Protein AF-A0A2X3BZL7-F1 (afdb_monomer_lite)

Structure (mmCIF, N/CA/C/O backbone):
data_AF-A0A2X3BZL7-F1
#
_entry.id   AF-A0A2X3BZL7-F1
#
loop_
_atom_site.group_PDB
_atom_site.id
_atom_site.type_symbol
_atom_site.label_atom_id
_atom_site.label_alt_id
_atom_site.label_comp_id
_atom_site.label_asym_id
_atom_site.label_entity_id
_atom_site.label_seq_id
_atom_site.pdbx_PDB_ins_code
_atom_site.Cartn_x
_atom_site.Cartn_y
_atom_site.Cartn_z
_atom_site.occupancy
_atom_site.B_iso_or_equiv
_atom_site.auth_seq_id
_atom_site.auth_comp_id
_atom_site.auth_asym_id
_atom_site.auth_atom_id
_atom_site.pdbx_PDB_model_num
ATOM 1 N N . MET A 1 1 ? 0.215 -8.578 7.805 1.00 71.00 1 MET A N 1
ATOM 2 C CA . MET A 1 1 ? -1.079 -8.517 8.518 1.00 71.00 1 MET A CA 1
ATOM 3 C C . MET A 1 1 ? -2.159 -8.133 7.505 1.00 71.00 1 MET A C 1
ATOM 5 O O . MET A 1 1 ? -2.150 -6.994 7.059 1.00 71.00 1 MET A O 1
ATOM 9 N N . MET A 1 2 ? -2.987 -9.073 7.030 1.00 84.38 2 MET A N 1
ATOM 10 C CA . MET A 1 2 ? -3.997 -8.785 5.989 1.00 84.38 2 MET A CA 1
ATOM 11 C C . MET A 1 2 ? -5.122 -7.908 6.551 1.00 84.38 2 MET A C 1
ATOM 13 O O . MET A 1 2 ? -5.617 -8.201 7.636 1.00 84.38 2 MET A O 1
ATOM 17 N N . ILE A 1 3 ? -5.507 -6.866 5.809 1.00 90.62 3 ILE A N 1
ATOM 18 C CA . ILE A 1 3 ? -6.561 -5.911 6.185 1.00 90.62 3 ILE A CA 1
ATOM 19 C C . ILE A 1 3 ? -7.862 -6.274 5.462 1.00 90.62 3 ILE A C 1
ATOM 21 O O . ILE A 1 3 ? -8.865 -6.545 6.107 1.00 90.62 3 ILE A O 1
ATOM 25 N N . LEU A 1 4 ? -7.823 -6.331 4.127 1.00 89.31 4 LEU A N 1
ATOM 26 C CA . LEU A 1 4 ? -8.964 -6.653 3.267 1.00 89.31 4 LEU A CA 1
ATOM 27 C C . LEU A 1 4 ? -8.497 -7.311 1.963 1.00 89.31 4 LEU A C 1
ATOM 29 O O . LEU A 1 4 ? -7.314 -7.265 1.621 1.00 89.31 4 LEU A O 1
ATOM 33 N N . GLY A 1 5 ? -9.428 -7.862 1.192 1.00 89.69 5 GLY A N 1
ATOM 34 C CA . GLY A 1 5 ? -9.158 -8.307 -0.170 1.00 89.69 5 GLY A CA 1
ATOM 35 C C . GLY A 1 5 ? -10.424 -8.696 -0.917 1.00 89.69 5 GLY A C 1
ATOM 36 O O . GLY A 1 5 ? -11.485 -8.864 -0.321 1.00 89.69 5 GLY A O 1
ATOM 37 N N . ASN A 1 6 ? -10.294 -8.848 -2.227 1.00 88.88 6 ASN A N 1
ATOM 38 C CA . ASN A 1 6 ? -11.315 -9.401 -3.109 1.00 88.88 6 ASN A CA 1
ATOM 39 C C . ASN A 1 6 ? -10.665 -10.392 -4.092 1.00 88.88 6 ASN A C 1
ATOM 41 O O . ASN A 1 6 ? -9.539 -10.849 -3.881 1.00 88.88 6 ASN A O 1
ATOM 45 N N . ASP A 1 7 ? -11.368 -10.749 -5.165 1.00 89.19 7 ASP A N 1
ATOM 46 C CA . ASP A 1 7 ? -10.845 -11.666 -6.184 1.00 89.19 7 ASP A CA 1
ATOM 47 C C . ASP A 1 7 ? -9.652 -11.104 -6.980 1.00 89.19 7 ASP A C 1
ATOM 49 O O . ASP A 1 7 ? -8.901 -11.873 -7.587 1.00 89.19 7 ASP A O 1
ATOM 53 N N . TYR A 1 8 ? -9.446 -9.784 -6.950 1.00 92.06 8 TYR A N 1
ATOM 54 C CA . TYR A 1 8 ? -8.509 -9.060 -7.807 1.00 92.06 8 TYR A CA 1
ATOM 55 C C . TYR A 1 8 ? -7.318 -8.452 -7.066 1.00 92.06 8 TYR A C 1
ATOM 57 O O . TYR A 1 8 ? -6.267 -8.273 -7.679 1.00 92.06 8 TYR A O 1
ATOM 65 N N . ALA A 1 9 ? -7.432 -8.157 -5.772 1.00 93.81 9 ALA A N 1
ATOM 66 C CA . ALA A 1 9 ? -6.351 -7.582 -4.978 1.00 93.81 9 ALA A CA 1
ATOM 67 C C . ALA A 1 9 ? -6.470 -7.914 -3.486 1.00 93.81 9 ALA A C 1
ATOM 69 O O . ALA A 1 9 ? -7.554 -8.169 -2.961 1.00 93.81 9 ALA A O 1
ATOM 70 N N . VAL A 1 10 ? -5.336 -7.848 -2.788 1.00 94.25 10 VAL A N 1
ATOM 71 C CA . VAL A 1 10 ? -5.263 -7.921 -1.323 1.00 94.25 10 VAL A CA 1
ATOM 72 C C . VAL A 1 10 ? -4.549 -6.699 -0.758 1.00 94.25 10 VAL A C 1
ATOM 74 O O . VAL A 1 10 ? -3.543 -6.257 -1.308 1.00 94.25 10 VAL A O 1
ATOM 77 N N . GLY A 1 11 ? -5.062 -6.163 0.347 1.00 94.62 11 GLY A N 1
ATOM 78 C CA . GLY A 1 11 ? -4.467 -5.070 1.108 1.00 94.62 11 GLY A CA 1
ATOM 79 C C . GLY A 1 11 ? -3.900 -5.566 2.437 1.00 94.62 11 GLY A C 1
ATOM 80 O O . GLY A 1 11 ? -4.570 -6.300 3.169 1.00 94.62 11 GLY A O 1
ATOM 81 N N . PHE A 1 12 ? -2.681 -5.164 2.787 1.00 94.31 12 PHE A N 1
ATOM 82 C CA . PHE A 1 12 ? -2.079 -5.485 4.081 1.00 94.31 12 PHE A CA 1
ATOM 83 C C . PHE A 1 12 ? -1.206 -4.356 4.618 1.00 94.31 12 PHE A C 1
ATOM 85 O O . PHE A 1 12 ? -0.630 -3.583 3.857 1.00 94.31 12 PHE A O 1
ATOM 92 N N . ALA A 1 13 ? -1.080 -4.289 5.943 1.00 94.81 13 ALA A N 1
ATOM 93 C CA . ALA A 1 13 ? -0.106 -3.417 6.583 1.00 94.81 13 ALA A CA 1
ATOM 94 C C . ALA A 1 13 ? 1.300 -3.980 6.340 1.00 94.81 13 ALA A C 1
ATOM 96 O O . ALA A 1 13 ? 1.592 -5.128 6.709 1.00 94.81 13 ALA A O 1
ATOM 97 N N . ASP A 1 14 ? 2.121 -3.192 5.652 1.00 93.31 14 ASP A N 1
ATOM 98 C CA . ASP A 1 14 ? 3.439 -3.588 5.166 1.00 93.31 14 ASP A CA 1
ATOM 99 C C . ASP A 1 14 ? 4.550 -3.026 6.064 1.00 93.31 14 ASP A C 1
ATOM 101 O O . ASP A 1 14 ? 4.341 -2.097 6.847 1.00 93.31 14 ASP A O 1
ATOM 105 N N . PHE A 1 15 ? 5.746 -3.600 5.975 1.00 89.81 15 PHE A N 1
ATOM 106 C CA . PHE A 1 15 ? 6.872 -3.303 6.862 1.00 89.81 15 PHE A CA 1
ATOM 107 C C . PHE A 1 15 ? 8.118 -2.860 6.090 1.00 89.81 15 PHE A C 1
ATOM 109 O O . PHE A 1 15 ? 8.206 -2.996 4.875 1.00 89.81 15 PHE A O 1
ATOM 116 N N . GLY A 1 16 ? 9.105 -2.306 6.802 1.00 89.25 16 GLY A N 1
ATOM 117 C CA . GLY A 1 16 ? 10.373 -1.869 6.196 1.00 89.25 16 GLY A CA 1
ATOM 118 C C . GLY A 1 16 ? 10.272 -0.581 5.371 1.00 89.25 16 GLY A C 1
ATOM 119 O O . GLY A 1 16 ? 11.217 -0.211 4.677 1.00 89.25 16 GLY A O 1
ATOM 120 N N . HIS A 1 17 ? 9.141 0.119 5.456 1.00 90.75 17 HIS A N 1
ATOM 121 C CA . HIS A 1 17 ? 8.923 1.384 4.768 1.00 90.75 17 HIS A CA 1
ATOM 122 C C . HIS A 1 17 ? 9.314 2.573 5.633 1.00 90.75 17 HIS A C 1
ATOM 124 O O . HIS A 1 17 ? 9.176 2.563 6.853 1.00 90.75 17 HIS A O 1
ATOM 130 N N . ARG A 1 18 ? 9.726 3.650 4.965 1.00 89.19 18 ARG A N 1
ATOM 131 C CA . ARG A 1 18 ? 10.030 4.946 5.587 1.00 89.19 18 ARG A CA 1
ATOM 132 C C . ARG A 1 18 ? 8.863 5.554 6.371 1.00 89.19 18 ARG A C 1
ATOM 134 O O . ARG A 1 18 ? 9.094 6.344 7.275 1.00 89.19 18 ARG A O 1
ATOM 141 N N . TYR A 1 19 ? 7.647 5.242 5.951 1.00 92.00 19 TYR A N 1
ATOM 142 C CA . TYR A 1 19 ? 6.403 5.722 6.530 1.00 92.00 19 TYR A CA 1
ATOM 143 C C . TYR A 1 19 ? 5.515 4.524 6.836 1.00 92.00 19 TYR A C 1
ATOM 145 O O . TYR A 1 19 ? 5.679 3.465 6.220 1.00 92.00 19 TYR A O 1
ATOM 153 N N . GLN A 1 20 ? 4.529 4.709 7.709 1.00 93.44 20 GLN A N 1
ATOM 154 C CA . GLN A 1 20 ? 3.420 3.767 7.852 1.00 93.44 20 GLN A CA 1
ATOM 155 C C . GLN A 1 20 ? 2.808 3.509 6.472 1.00 93.44 20 GLN A C 1
ATOM 157 O O . GLN A 1 20 ? 2.437 4.447 5.763 1.00 93.44 20 GLN A O 1
ATOM 162 N N . THR A 1 21 ? 2.789 2.245 6.056 1.00 95.12 21 THR A N 1
ATOM 163 C CA . THR A 1 21 ? 2.471 1.881 4.675 1.00 95.12 21 THR A CA 1
ATOM 164 C C . THR A 1 21 ? 1.490 0.729 4.640 1.00 95.12 21 THR A C 1
ATOM 166 O O . THR A 1 21 ? 1.678 -0.295 5.296 1.00 95.12 21 THR A O 1
ATOM 169 N N . ILE A 1 22 ? 0.463 0.894 3.817 1.00 96.31 22 ILE A N 1
ATOM 170 C CA . ILE A 1 22 ? -0.448 -0.175 3.435 1.00 96.31 22 ILE A CA 1
ATOM 171 C C . ILE A 1 22 ? -0.103 -0.563 2.002 1.00 96.31 22 ILE A C 1
ATOM 173 O O . ILE A 1 22 ? -0.071 0.289 1.116 1.00 96.31 22 ILE A O 1
ATOM 177 N N . ALA A 1 23 ? 0.176 -1.839 1.769 1.00 96.50 23 ALA A N 1
ATOM 178 C CA . ALA A 1 23 ? 0.449 -2.352 0.438 1.00 96.50 23 ALA A CA 1
ATOM 179 C C . ALA A 1 23 ? -0.800 -3.013 -0.145 1.00 96.50 23 ALA A C 1
ATOM 181 O O . ALA A 1 23 ? -1.418 -3.865 0.495 1.00 96.50 23 ALA A O 1
ATOM 182 N N . VAL A 1 24 ? -1.132 -2.649 -1.380 1.00 96.44 24 VAL A N 1
ATOM 183 C CA . VAL A 1 24 ? -2.141 -3.310 -2.205 1.00 96.44 24 VAL A CA 1
ATOM 184 C C . VAL A 1 24 ? -1.427 -4.124 -3.271 1.00 96.44 24 VAL A C 1
ATOM 186 O O . VAL A 1 24 ? -0.639 -3.602 -4.064 1.00 96.44 24 VAL A O 1
ATOM 189 N N . TRP A 1 25 ? -1.716 -5.418 -3.283 1.00 95.00 25 TRP A N 1
ATOM 190 C CA . TRP A 1 25 ? -1.138 -6.380 -4.205 1.00 95.00 25 TRP A CA 1
ATOM 191 C C . TRP A 1 25 ? -2.220 -6.945 -5.112 1.00 95.00 25 TRP A C 1
ATOM 193 O O . TRP A 1 25 ? -3.036 -7.758 -4.667 1.00 95.00 25 TRP A O 1
ATOM 203 N N . PRO A 1 26 ? -2.217 -6.537 -6.387 1.00 94.06 26 PRO A N 1
ATOM 204 C CA . PRO A 1 26 ? -3.000 -7.180 -7.424 1.00 94.06 26 PRO A CA 1
ATOM 205 C C . PRO A 1 26 ? -2.693 -8.674 -7.538 1.00 94.06 26 PRO A C 1
ATOM 207 O O . PRO A 1 26 ? -1.549 -9.130 -7.425 1.00 94.06 26 PRO A O 1
ATOM 210 N N . LEU A 1 27 ? -3.749 -9.444 -7.761 1.00 90.38 27 LEU A N 1
ATOM 211 C CA . LEU A 1 27 ? -3.713 -10.883 -7.940 1.00 90.38 27 LEU A CA 1
ATOM 212 C C . LEU A 1 27 ? -3.693 -11.236 -9.429 1.00 90.38 27 LEU A C 1
ATOM 214 O O . LEU A 1 27 ? -4.163 -10.494 -10.287 1.00 90.38 27 LEU A O 1
ATOM 218 N N . GLY A 1 28 ? -3.177 -12.426 -9.735 1.00 88.31 28 GLY A N 1
ATOM 219 C CA . GLY A 1 28 ? -3.117 -12.944 -11.101 1.00 88.31 28 GLY A CA 1
ATOM 220 C C . GLY A 1 28 ? -1.719 -12.895 -11.730 1.00 88.31 28 GLY A C 1
ATOM 221 O O . GLY A 1 28 ? -0.720 -12.736 -11.013 1.00 88.31 28 GLY A O 1
ATOM 222 N N . PRO A 1 29 ? -1.643 -13.156 -13.052 1.00 86.88 29 PRO A N 1
ATOM 223 C CA . PRO A 1 29 ? -0.382 -13.291 -13.778 1.00 86.88 29 PRO A CA 1
ATOM 224 C C . PRO A 1 29 ? 0.153 -11.979 -14.369 1.00 86.88 29 PRO A C 1
ATOM 226 O O . PRO A 1 29 ? 1.329 -11.937 -14.715 1.00 86.88 29 PRO A O 1
ATOM 229 N N . ALA A 1 30 ? -0.676 -10.937 -14.497 1.00 86.88 30 ALA A N 1
ATOM 230 C CA . ALA A 1 30 ? -0.264 -9.652 -15.058 1.00 86.88 30 ALA A CA 1
ATOM 231 C C . ALA A 1 30 ? 0.813 -8.988 -14.182 1.00 86.88 30 ALA A C 1
ATOM 233 O O . ALA A 1 30 ? 0.700 -8.929 -12.953 1.00 86.88 30 ALA A O 1
ATOM 234 N N . LEU A 1 31 ? 1.873 -8.492 -14.817 1.00 86.06 31 LEU A N 1
ATOM 235 C CA . LEU A 1 31 ? 3.017 -7.867 -14.146 1.00 86.06 31 LEU A CA 1
ATOM 236 C C . LEU A 1 31 ? 3.017 -6.348 -14.309 1.00 86.06 31 LEU A C 1
ATOM 238 O O . LEU A 1 31 ? 3.627 -5.650 -13.497 1.00 86.06 31 LEU A O 1
ATOM 242 N N . LEU A 1 32 ? 2.345 -5.844 -15.343 1.00 90.12 32 LEU A N 1
ATOM 243 C CA . LEU A 1 32 ? 2.264 -4.427 -15.670 1.00 90.12 32 LEU A CA 1
ATOM 244 C C . LEU A 1 32 ? 0.845 -3.887 -15.457 1.00 90.12 32 LEU A C 1
ATOM 246 O O . LEU A 1 32 ? -0.117 -4.590 -15.758 1.00 90.12 32 LEU A O 1
ATOM 250 N N . PRO A 1 33 ? 0.685 -2.627 -15.014 1.00 90.81 33 PRO A N 1
ATOM 251 C CA . PRO A 1 33 ? -0.631 -2.037 -14.761 1.00 90.81 33 PRO A CA 1
ATOM 252 C C . PRO A 1 33 ? -1.566 -2.050 -15.978 1.00 90.81 33 PRO A C 1
ATOM 254 O O . PRO A 1 33 ? -2.769 -2.220 -15.828 1.00 90.81 33 PRO A O 1
ATOM 257 N N . TRP A 1 34 ? -1.023 -1.900 -17.187 1.00 90.62 34 TRP A N 1
ATOM 258 C CA . TRP A 1 34 ? -1.800 -1.868 -18.432 1.00 90.62 34 TRP A CA 1
ATOM 259 C C . TRP A 1 34 ? -2.098 -3.251 -19.027 1.00 90.62 34 TRP A C 1
ATOM 261 O O . TRP A 1 34 ? -2.814 -3.339 -20.018 1.00 90.62 34 TRP A O 1
ATOM 271 N N . GLU A 1 35 ? -1.567 -4.332 -18.450 1.00 92.00 35 GLU A N 1
ATOM 272 C CA . GLU A 1 35 ? -1.936 -5.705 -18.830 1.00 92.00 35 GLU A CA 1
ATOM 273 C C . GLU A 1 35 ? -3.256 -6.146 -18.172 1.00 92.00 35 GLU A C 1
ATOM 275 O O . GLU A 1 35 ? -3.830 -7.165 -18.557 1.00 92.00 35 GLU A O 1
ATOM 280 N N . TYR A 1 36 ? -3.739 -5.401 -17.172 1.00 92.56 36 TYR A N 1
ATOM 281 C CA . TYR A 1 36 ? -4.987 -5.701 -16.480 1.00 92.56 36 TYR A CA 1
ATOM 282 C C . TYR A 1 36 ? -6.199 -5.301 -17.325 1.00 92.56 36 TYR A C 1
ATOM 284 O O . TYR A 1 36 ? -6.257 -4.230 -17.929 1.00 92.56 36 TYR A O 1
ATOM 292 N N . THR A 1 37 ? -7.208 -6.169 -17.327 1.00 94.38 37 THR A N 1
ATOM 293 C CA . THR A 1 37 ? -8.526 -5.865 -17.894 1.00 94.38 37 THR A CA 1
ATOM 294 C C . THR A 1 37 ? -9.247 -4.811 -17.053 1.00 94.38 37 THR A C 1
ATOM 296 O O . THR A 1 37 ? -8.931 -4.622 -15.878 1.00 94.38 37 THR A O 1
ATOM 299 N N . ARG A 1 38 ? -10.263 -4.151 -17.625 1.00 93.25 38 ARG A N 1
ATOM 300 C CA . ARG A 1 38 ? -11.064 -3.155 -16.891 1.00 93.25 38 ARG A CA 1
ATOM 301 C C . ARG A 1 38 ? -11.685 -3.722 -15.614 1.00 93.25 38 ARG A C 1
ATOM 303 O O . ARG A 1 38 ? -11.589 -3.082 -14.582 1.00 93.25 38 ARG A O 1
ATOM 310 N N . GLU A 1 39 ? -12.230 -4.935 -15.667 1.00 91.56 39 GLU A N 1
ATOM 311 C CA . GLU A 1 39 ? -12.820 -5.592 -14.494 1.00 91.56 39 GLU A CA 1
ATOM 312 C C . GLU A 1 39 ? -11.795 -5.790 -13.367 1.00 91.56 39 GLU A C 1
ATOM 314 O O . GLU A 1 39 ? -12.068 -5.506 -12.203 1.00 91.56 39 GLU A O 1
ATOM 319 N N . GLN A 1 40 ? -10.578 -6.218 -13.714 1.00 92.31 40 GLN A N 1
ATOM 320 C CA . GLN A 1 40 ? -9.513 -6.369 -12.725 1.00 92.31 40 GLN A CA 1
ATOM 321 C C . GLN A 1 40 ? -9.067 -5.016 -12.168 1.00 92.31 40 GLN A C 1
ATOM 323 O O . GLN A 1 40 ? -8.808 -4.905 -10.973 1.00 92.31 40 GLN A O 1
ATOM 328 N N . VAL A 1 41 ? -8.978 -3.991 -13.020 1.00 94.06 41 VAL A N 1
ATOM 329 C CA . VAL A 1 41 ? -8.660 -2.621 -12.605 1.00 94.06 41 VAL A CA 1
ATOM 330 C C . VAL A 1 41 ? -9.710 -2.088 -11.633 1.00 94.06 41 VAL A C 1
ATOM 332 O O . VAL A 1 41 ? -9.336 -1.531 -10.602 1.00 94.06 41 VAL A O 1
ATOM 335 N N . ASP A 1 42 ? -10.995 -2.296 -11.911 1.00 90.31 42 ASP A N 1
ATOM 336 C CA . ASP A 1 42 ? -12.091 -1.892 -11.028 1.00 90.31 42 ASP A CA 1
ATOM 337 C C . ASP A 1 42 ? -11.984 -2.612 -9.675 1.00 90.31 42 ASP A C 1
ATOM 339 O O . ASP A 1 42 ? -11.987 -1.968 -8.629 1.00 90.31 42 ASP A O 1
ATOM 343 N N . GLY A 1 43 ? -11.737 -3.925 -9.679 1.00 87.81 43 GLY A N 1
ATOM 344 C CA . GLY A 1 43 ? -11.535 -4.692 -8.450 1.00 87.81 43 GLY A CA 1
ATOM 345 C C . GLY A 1 43 ? -10.310 -4.267 -7.630 1.00 87.81 43 GLY A C 1
ATOM 346 O O . GLY A 1 43 ? -10.375 -4.207 -6.401 1.00 87.81 43 GLY A O 1
ATOM 347 N N . ILE A 1 44 ? -9.187 -3.945 -8.279 1.00 93.75 44 ILE A N 1
ATOM 348 C CA . ILE A 1 44 ? -8.006 -3.378 -7.602 1.00 93.75 44 ILE A CA 1
ATOM 349 C C . ILE A 1 44 ? -8.354 -2.006 -7.005 1.00 93.75 44 ILE A C 1
ATOM 351 O O . ILE A 1 44 ? -7.981 -1.708 -5.867 1.00 93.75 44 ILE A O 1
ATOM 355 N N . SER A 1 45 ? -9.090 -1.192 -7.762 1.00 93.12 45 SER A N 1
ATOM 356 C CA . SER A 1 45 ? -9.506 0.152 -7.360 1.00 93.12 45 SER A CA 1
ATOM 357 C C . SER A 1 45 ? -10.453 0.125 -6.168 1.00 93.12 45 SER A C 1
ATOM 359 O O . SER A 1 45 ? -10.313 0.963 -5.285 1.00 93.12 45 SER A O 1
ATOM 361 N N . ASP A 1 46 ? -11.357 -0.852 -6.080 1.00 89.25 46 ASP A N 1
ATOM 362 C CA . ASP A 1 46 ? -12.258 -1.016 -4.936 1.00 89.25 46 ASP A CA 1
ATOM 363 C C . ASP A 1 46 ? -11.487 -1.237 -3.629 1.00 89.25 46 ASP A C 1
ATOM 365 O O . ASP A 1 46 ? -11.788 -0.613 -2.609 1.00 89.25 46 ASP A O 1
ATOM 369 N N . VAL A 1 47 ? -10.443 -2.076 -3.660 1.00 91.25 47 VAL A N 1
ATOM 370 C CA . VAL A 1 47 ? -9.579 -2.314 -2.492 1.00 91.25 47 VAL A CA 1
ATOM 371 C C . VAL A 1 47 ? -8.825 -1.044 -2.106 1.00 91.25 47 VAL A C 1
ATOM 373 O O . VAL A 1 47 ? -8.810 -0.668 -0.933 1.00 91.25 47 VAL A O 1
ATOM 376 N N . LEU A 1 48 ? -8.213 -0.367 -3.081 1.00 95.25 48 LEU A N 1
ATOM 377 C CA . LEU A 1 48 ? -7.472 0.870 -2.837 1.00 95.25 48 LEU A CA 1
ATOM 378 C C . LEU A 1 48 ? -8.391 1.976 -2.292 1.00 95.25 48 LEU A C 1
ATOM 380 O O . LEU A 1 48 ? -8.071 2.622 -1.296 1.00 95.25 48 LEU A O 1
ATOM 384 N N . HIS A 1 49 ? -9.569 2.149 -2.884 1.00 92.50 49 HIS A N 1
ATOM 385 C CA . HIS A 1 49 ? -10.549 3.147 -2.474 1.00 92.50 49 HIS A CA 1
ATOM 386 C C . HIS A 1 49 ? -11.095 2.880 -1.066 1.00 92.50 49 HIS A C 1
ATOM 388 O O . HIS A 1 49 ? -11.224 3.818 -0.278 1.00 92.50 49 HIS A O 1
ATOM 394 N N . ALA A 1 50 ? -11.362 1.620 -0.710 1.00 89.88 50 ALA A N 1
ATOM 395 C CA . ALA A 1 50 ? -11.761 1.257 0.648 1.00 89.88 50 ALA A CA 1
ATOM 396 C C . ALA A 1 50 ? -10.689 1.657 1.676 1.00 89.88 50 ALA A C 1
ATOM 398 O O . ALA A 1 50 ? -11.015 2.226 2.720 1.00 89.88 50 ALA A O 1
ATOM 399 N N . LEU A 1 51 ? -9.409 1.436 1.357 1.00 94.00 51 LEU A N 1
ATOM 400 C CA . LEU A 1 51 ? -8.291 1.853 2.206 1.00 94.00 51 LEU A CA 1
ATOM 401 C C . LEU A 1 51 ? -8.207 3.374 2.345 1.00 94.00 51 LEU A C 1
ATOM 403 O O . LEU A 1 51 ? -8.095 3.861 3.467 1.00 94.00 51 LEU A O 1
ATOM 407 N N . HIS A 1 52 ? -8.336 4.130 1.252 1.00 94.38 52 HIS A N 1
ATOM 408 C CA . HIS A 1 52 ? -8.402 5.595 1.319 1.00 94.38 52 HIS A CA 1
ATOM 409 C C . HIS A 1 52 ? -9.589 6.088 2.150 1.00 94.38 52 HIS A C 1
ATOM 411 O O . HIS A 1 52 ? -9.437 6.996 2.964 1.00 94.38 52 HIS A O 1
ATOM 417 N N . CYS A 1 53 ? -10.764 5.470 2.001 1.00 92.25 53 CYS A N 1
ATOM 418 C CA . CYS A 1 53 ? -11.939 5.799 2.806 1.00 92.25 53 CYS A CA 1
ATOM 419 C C . CYS A 1 53 ? -11.712 5.553 4.301 1.00 92.25 53 CYS A C 1
ATOM 421 O O . CYS A 1 53 ? -12.207 6.325 5.126 1.00 92.25 53 CYS A O 1
ATOM 423 N N . ALA A 1 54 ? -11.004 4.478 4.649 1.00 91.81 54 ALA A N 1
ATOM 424 C CA . ALA A 1 54 ? -10.681 4.147 6.030 1.00 91.81 54 ALA A CA 1
ATOM 425 C C . ALA A 1 54 ? -9.637 5.101 6.622 1.00 91.81 54 ALA A C 1
ATOM 427 O O . ALA A 1 54 ? -9.868 5.619 7.710 1.00 91.81 54 ALA A O 1
ATOM 428 N N . VAL A 1 55 ? -8.555 5.396 5.889 1.00 92.75 55 VAL A N 1
ATOM 429 C CA . VAL A 1 55 ? -7.542 6.392 6.287 1.00 92.75 55 VAL A CA 1
ATOM 430 C C . VAL A 1 55 ? -8.176 7.779 6.465 1.00 92.75 55 VAL A C 1
ATOM 432 O O . VAL A 1 55 ? -7.911 8.477 7.443 1.00 92.75 55 VAL A O 1
ATOM 435 N N . GLY A 1 56 ? -9.066 8.155 5.548 1.00 91.44 56 GLY A N 1
ATOM 436 C CA . GLY A 1 56 ? -9.782 9.422 5.573 1.00 91.44 56 GLY A CA 1
ATOM 437 C C . GLY A 1 56 ? -8.929 10.630 5.156 1.00 91.44 56 GLY A C 1
ATOM 438 O O . GLY A 1 56 ? -7.714 10.535 5.001 1.00 91.44 56 GLY A O 1
ATOM 439 N N . PRO A 1 57 ? -9.564 11.802 4.980 1.00 92.44 57 PRO A N 1
ATOM 440 C CA . PRO A 1 57 ? -8.903 12.993 4.435 1.00 92.44 57 PRO A CA 1
ATOM 441 C C . PRO A 1 57 ? -7.963 13.703 5.413 1.00 92.44 57 PRO A C 1
ATOM 443 O O . PRO A 1 57 ? -7.172 14.549 5.013 1.00 92.44 57 PRO A O 1
ATOM 446 N N . ALA A 1 58 ? -8.051 13.394 6.708 1.00 91.94 58 ALA A N 1
ATOM 447 C CA . ALA A 1 58 ? -7.234 14.045 7.729 1.00 91.94 58 ALA A CA 1
ATOM 448 C C . ALA A 1 58 ? -5.776 13.552 7.738 1.00 91.94 58 ALA A C 1
ATOM 450 O O . ALA A 1 58 ? -4.914 14.201 8.330 1.00 91.94 58 ALA A O 1
ATOM 451 N N . VAL A 1 59 ? -5.495 12.412 7.102 1.00 92.94 59 VAL A N 1
ATOM 452 C CA . VAL A 1 59 ? -4.157 11.825 7.049 1.00 92.94 59 VAL A CA 1
ATOM 453 C C . VAL A 1 59 ? -3.569 12.063 5.656 1.00 92.94 59 VAL A C 1
ATOM 455 O O . VAL A 1 59 ? -4.085 11.523 4.675 1.00 92.94 59 VAL A O 1
ATOM 458 N N . PRO A 1 60 ? -2.479 12.841 5.527 1.00 93.56 60 PRO A N 1
ATOM 459 C CA . PRO A 1 60 ? -1.841 13.053 4.235 1.00 93.56 60 PRO A CA 1
ATOM 460 C C . PRO A 1 60 ? -1.260 11.734 3.722 1.00 93.56 60 PRO A C 1
ATOM 462 O O . PRO A 1 60 ? -0.562 11.025 4.452 1.00 93.56 60 PRO A O 1
ATOM 465 N N . THR A 1 61 ? -1.515 11.411 2.457 1.00 94.31 61 THR A N 1
ATOM 466 C CA . THR A 1 61 ? -1.079 10.148 1.857 1.00 94.31 61 THR A CA 1
ATOM 467 C C . THR A 1 61 ? -0.386 10.349 0.520 1.00 94.31 61 THR A C 1
ATOM 469 O O . THR A 1 61 ? -0.708 11.259 -0.238 1.00 94.31 61 THR A O 1
ATOM 472 N N . ASN A 1 62 ? 0.575 9.471 0.238 1.00 94.81 62 ASN A N 1
ATOM 473 C CA . ASN A 1 62 ? 1.146 9.302 -1.089 1.00 94.81 62 ASN A CA 1
ATOM 474 C C . ASN A 1 62 ? 0.807 7.904 -1.593 1.00 94.81 62 ASN A C 1
ATOM 476 O O . ASN A 1 62 ? 1.069 6.920 -0.899 1.00 94.81 62 ASN A O 1
ATOM 480 N N . GLU A 1 63 ? 0.319 7.821 -2.821 1.00 95.50 63 GLU A N 1
ATOM 481 C CA . GLU A 1 63 ? 0.268 6.568 -3.558 1.00 95.50 63 GLU A CA 1
ATOM 482 C C . GLU A 1 63 ? 1.546 6.401 -4.382 1.00 95.50 63 GLU A C 1
ATOM 484 O O . GLU A 1 63 ? 1.908 7.260 -5.186 1.00 95.50 63 GLU A O 1
ATOM 489 N N . GLU A 1 64 ? 2.236 5.281 -4.202 1.00 95.69 64 GLU A N 1
ATOM 490 C CA . GLU A 1 64 ? 3.409 4.925 -4.992 1.00 95.69 64 GLU A CA 1
ATOM 491 C C . GLU A 1 64 ? 3.170 3.605 -5.720 1.00 95.69 64 GLU A C 1
ATOM 493 O O . GLU A 1 64 ? 2.907 2.570 -5.108 1.00 95.69 64 GLU A O 1
ATOM 498 N N . TRP A 1 65 ? 3.277 3.638 -7.044 1.00 95.12 65 TRP A N 1
ATOM 499 C CA . TRP A 1 65 ? 2.942 2.515 -7.908 1.00 95.12 65 TRP A CA 1
ATOM 500 C C . TRP A 1 65 ? 4.235 1.893 -8.436 1.00 95.12 65 TRP A C 1
ATOM 502 O O . TRP A 1 65 ? 5.006 2.541 -9.142 1.00 95.12 65 TRP A O 1
ATOM 512 N N . TYR A 1 66 ? 4.483 0.633 -8.086 1.00 93.38 66 TYR A N 1
ATOM 513 C CA . TYR A 1 66 ? 5.693 -0.093 -8.465 1.00 93.38 66 TYR A CA 1
ATOM 514 C C . TYR A 1 66 ? 5.335 -1.218 -9.414 1.00 93.38 66 TYR A C 1
ATOM 516 O O . TYR A 1 66 ? 4.593 -2.118 -9.039 1.00 93.38 66 TYR A O 1
ATOM 524 N N . HIS A 1 67 ? 5.916 -1.217 -10.604 1.00 92.44 67 HIS A N 1
ATOM 525 C CA . HIS A 1 67 ? 5.793 -2.300 -11.572 1.00 92.44 67 HIS A CA 1
ATOM 526 C C . HIS A 1 67 ? 7.158 -2.618 -12.184 1.00 92.44 67 HIS A C 1
ATOM 528 O O . HIS A 1 67 ? 8.120 -1.866 -12.001 1.00 92.44 67 HIS A O 1
ATOM 534 N N . ARG A 1 68 ? 7.262 -3.738 -12.909 1.00 89.19 68 ARG A N 1
ATOM 535 C CA . ARG A 1 68 ? 8.481 -4.030 -13.674 1.00 89.19 68 ARG A CA 1
ATOM 536 C C . ARG A 1 68 ? 8.725 -2.930 -14.722 1.00 89.19 68 ARG A C 1
ATOM 538 O O . ARG A 1 68 ? 7.764 -2.510 -15.369 1.00 89.19 68 ARG A O 1
ATOM 545 N N . PRO A 1 69 ? 9.968 -2.473 -14.939 1.00 90.06 69 PRO A N 1
ATOM 546 C CA . PRO A 1 69 ? 10.300 -1.704 -16.134 1.00 90.06 69 PRO A CA 1
ATOM 547 C C . PRO A 1 69 ? 9.907 -2.473 -17.404 1.00 90.06 69 PRO A C 1
ATOM 549 O O . PRO A 1 69 ? 9.927 -3.706 -17.412 1.00 90.06 69 PRO A O 1
ATOM 552 N N . VAL A 1 70 ? 9.551 -1.753 -18.471 1.00 85.50 70 VAL A N 1
ATOM 553 C CA . VAL A 1 70 ? 9.031 -2.348 -19.718 1.00 85.50 70 VAL A CA 1
ATOM 554 C C . VAL A 1 70 ? 10.021 -3.345 -20.323 1.00 85.50 70 VAL A C 1
ATOM 556 O O . VAL A 1 70 ? 9.628 -4.459 -20.672 1.00 85.50 70 VAL A O 1
ATOM 559 N N . ASP A 1 71 ? 11.301 -2.973 -20.335 1.00 87.00 71 ASP A N 1
ATOM 560 C CA . ASP A 1 71 ? 12.383 -3.720 -20.986 1.00 87.00 71 ASP A CA 1
ATOM 561 C C . ASP A 1 71 ? 13.062 -4.750 -20.069 1.00 87.00 71 ASP A C 1
ATOM 563 O O . ASP A 1 71 ? 14.047 -5.379 -20.453 1.00 87.00 71 ASP A O 1
ATOM 567 N N . LEU A 1 72 ? 12.571 -4.913 -18.835 1.00 87.19 72 LEU A N 1
ATOM 568 C CA . LEU A 1 72 ? 13.161 -5.835 -17.870 1.00 87.19 72 LEU A CA 1
ATOM 569 C C . LEU A 1 72 ? 12.386 -7.156 -17.835 1.00 87.19 72 LEU A C 1
ATOM 571 O O . LEU A 1 72 ? 11.245 -7.207 -17.368 1.00 87.19 72 LEU A O 1
ATOM 575 N N . ASP A 1 73 ? 13.050 -8.234 -18.254 1.00 83.31 73 ASP A N 1
ATOM 576 C CA . ASP A 1 73 ? 12.536 -9.609 -18.206 1.00 83.31 73 ASP A CA 1
ATOM 577 C C . ASP A 1 73 ? 12.803 -10.268 -16.839 1.00 83.31 73 ASP A C 1
ATOM 579 O O . ASP A 1 73 ? 13.480 -11.286 -16.701 1.00 83.31 73 ASP A O 1
ATOM 583 N N . VAL A 1 74 ? 12.321 -9.616 -15.781 1.00 85.69 74 VAL A N 1
ATOM 584 C CA . VAL A 1 74 ? 12.339 -10.132 -14.406 1.00 85.69 74 VAL A CA 1
ATOM 585 C C . VAL A 1 74 ? 10.908 -10.075 -13.876 1.00 85.69 74 VAL A C 1
ATOM 587 O O . VAL A 1 74 ? 10.242 -9.050 -14.059 1.00 85.69 74 VAL A O 1
ATOM 590 N N . PRO A 1 75 ? 10.411 -11.124 -13.189 1.00 80.31 75 PRO A N 1
ATOM 591 C CA . PRO A 1 75 ? 9.048 -11.160 -12.666 1.00 80.31 75 PRO A CA 1
ATOM 592 C C . PRO A 1 75 ? 8.886 -10.256 -11.430 1.00 80.31 75 PRO A C 1
ATOM 594 O O . PRO A 1 75 ? 8.668 -10.723 -10.312 1.00 80.31 75 PRO A O 1
ATOM 597 N N . LEU A 1 76 ? 8.986 -8.939 -11.622 1.00 87.62 76 LEU A N 1
ATOM 598 C CA . LEU A 1 76 ? 8.647 -7.937 -10.616 1.00 87.62 76 LEU A CA 1
ATOM 599 C C . LEU A 1 76 ? 7.145 -7.663 -10.692 1.00 87.62 76 LEU A C 1
ATOM 601 O O . LEU A 1 76 ? 6.650 -7.068 -11.648 1.00 87.62 76 LEU A O 1
ATOM 605 N N . ARG A 1 77 ? 6.414 -8.119 -9.675 1.00 86.94 77 ARG A N 1
ATOM 606 C CA . ARG A 1 77 ? 4.966 -7.916 -9.591 1.00 86.94 77 ARG A CA 1
ATOM 607 C C . ARG A 1 77 ? 4.620 -6.445 -9.376 1.00 86.94 77 ARG A C 1
ATOM 609 O O . ARG A 1 77 ? 5.258 -5.760 -8.570 1.00 86.94 77 ARG A O 1
ATOM 616 N N . PHE A 1 78 ? 3.556 -6.021 -10.052 1.00 92.44 78 PHE A N 1
ATOM 617 C CA . PHE A 1 78 ? 2.881 -4.763 -9.782 1.00 92.44 78 PHE A CA 1
ATOM 618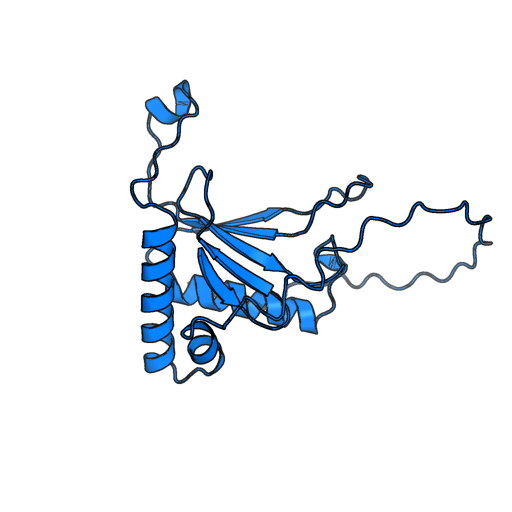 C C . PHE A 1 78 ? 2.349 -4.734 -8.340 1.00 92.44 78 PHE A C 1
ATOM 620 O O . PHE A 1 78 ? 1.788 -5.719 -7.860 1.00 92.44 78 PHE A O 1
ATOM 627 N N . ARG A 1 79 ? 2.547 -3.610 -7.652 1.00 94.56 79 ARG A N 1
ATOM 628 C CA . ARG A 1 79 ? 1.985 -3.306 -6.331 1.00 94.56 79 ARG A CA 1
ATOM 629 C C . ARG A 1 79 ? 1.784 -1.805 -6.175 1.00 94.56 79 ARG A C 1
ATOM 631 O O . ARG A 1 79 ? 2.497 -1.011 -6.792 1.00 94.56 79 ARG A O 1
ATOM 638 N N . ILE A 1 80 ? 0.873 -1.435 -5.290 1.00 97.31 80 ILE A N 1
ATOM 639 C CA . ILE A 1 80 ? 0.596 -0.047 -4.925 1.00 97.31 80 ILE A CA 1
ATOM 640 C C . ILE A 1 80 ? 0.894 0.103 -3.436 1.00 97.31 80 ILE A C 1
ATOM 642 O O . ILE A 1 80 ? 0.464 -0.719 -2.630 1.00 97.31 80 ILE A O 1
ATOM 646 N N . LEU A 1 81 ? 1.656 1.126 -3.066 1.00 97.12 81 LEU A N 1
ATOM 647 C CA . LEU A 1 81 ? 1.954 1.460 -1.678 1.00 97.12 81 LEU A CA 1
ATOM 648 C C . LEU A 1 81 ? 1.237 2.751 -1.309 1.00 97.12 81 LEU A C 1
ATOM 650 O O . LEU A 1 81 ? 1.526 3.804 -1.874 1.00 97.12 81 LEU A O 1
ATOM 654 N N . LEU A 1 82 ? 0.347 2.667 -0.329 1.00 96.75 82 LEU A N 1
ATOM 655 C CA . LEU A 1 82 ? -0.310 3.810 0.279 1.00 96.75 82 LEU A CA 1
ATOM 656 C C . LEU A 1 82 ? 0.469 4.221 1.530 1.00 96.75 82 LEU A C 1
ATOM 658 O O . LEU A 1 82 ? 0.388 3.560 2.568 1.00 96.75 82 LEU A O 1
ATOM 662 N N . LYS A 1 83 ? 1.259 5.292 1.423 1.00 94.81 83 LYS A N 1
ATOM 663 C CA . LYS A 1 83 ? 2.129 5.784 2.499 1.00 94.81 83 LYS A CA 1
ATOM 664 C C . LYS A 1 83 ? 1.484 6.938 3.247 1.00 94.81 83 LYS A C 1
ATOM 666 O O . LYS A 1 83 ? 1.222 7.980 2.652 1.00 94.81 83 LYS A O 1
ATOM 671 N N . GLN A 1 84 ? 1.309 6.787 4.555 1.00 93.62 84 GLN A N 1
ATOM 672 C CA . GLN A 1 84 ? 0.793 7.837 5.429 1.00 93.62 84 GLN A CA 1
ATOM 673 C C . GLN A 1 84 ? 1.933 8.768 5.859 1.00 93.62 84 GLN A C 1
ATOM 675 O O . GLN A 1 84 ? 2.900 8.360 6.499 1.00 93.62 84 GLN A O 1
ATOM 680 N N . ARG A 1 85 ? 1.843 10.045 5.489 1.00 90.44 85 ARG A N 1
ATOM 681 C CA . ARG A 1 85 ? 2.876 11.070 5.711 1.00 90.44 85 ARG A CA 1
ATOM 682 C C . ARG A 1 85 ? 2.695 11.741 7.076 1.00 90.44 85 ARG A C 1
ATOM 684 O O . ARG A 1 85 ? 2.670 12.962 7.177 1.00 90.44 85 ARG A O 1
ATOM 691 N N . THR A 1 86 ? 2.564 10.927 8.119 1.00 84.44 86 THR A N 1
ATOM 692 C CA . THR A 1 86 ? 2.307 11.354 9.505 1.00 84.44 86 THR A CA 1
ATOM 693 C C . THR A 1 86 ? 3.565 11.831 10.238 1.00 84.44 86 THR A C 1
ATOM 695 O O . THR A 1 86 ? 3.456 12.556 11.222 1.00 84.44 86 THR A O 1
ATOM 698 N N . SER A 1 87 ? 4.759 11.503 9.730 1.00 78.38 87 SER A N 1
ATOM 699 C CA . SER A 1 87 ? 6.044 11.905 10.321 1.00 78.38 87 SER A CA 1
ATOM 700 C C . SER A 1 87 ? 6.762 12.979 9.496 1.00 78.38 87 SER A C 1
ATOM 702 O O . SER A 1 87 ? 7.041 12.792 8.305 1.00 78.38 87 SER A O 1
ATOM 704 N N . THR A 1 88 ? 7.144 14.083 10.143 1.00 78.19 88 THR A N 1
ATOM 705 C CA . THR A 1 88 ? 8.081 15.069 9.584 1.00 78.19 88 THR A CA 1
ATOM 706 C C . THR A 1 88 ? 9.510 14.597 9.803 1.00 78.19 88 THR A C 1
ATOM 708 O O . THR A 1 88 ? 9.936 14.402 10.938 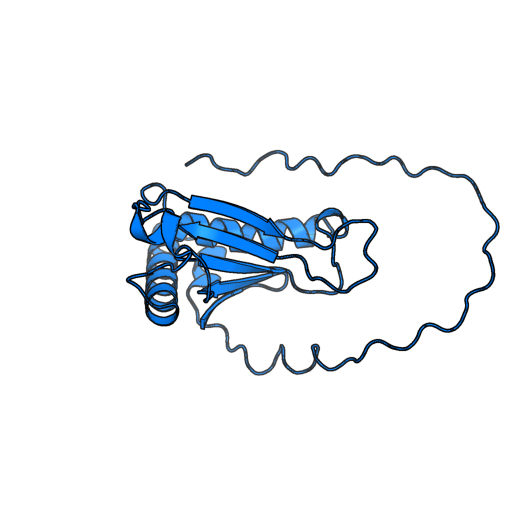1.00 78.19 88 THR A O 1
ATOM 711 N N . LEU A 1 89 ? 10.258 14.423 8.719 1.00 77.56 89 LEU A N 1
ATOM 712 C CA . LEU A 1 89 ? 11.648 13.978 8.791 1.00 77.56 89 LEU A CA 1
ATOM 713 C C . LEU A 1 89 ? 12.528 15.124 9.274 1.00 77.56 89 LEU A C 1
ATOM 715 O O . LEU A 1 89 ? 12.420 16.238 8.758 1.00 77.56 89 LEU A O 1
ATOM 719 N N . ALA A 1 90 ? 13.428 14.828 10.200 1.00 79.44 90 ALA A N 1
ATOM 720 C CA . ALA A 1 90 ? 14.394 15.777 10.715 1.00 79.44 90 ALA A CA 1
ATOM 721 C C . ALA A 1 90 ? 15.812 15.434 10.224 1.00 79.44 90 ALA A C 1
ATOM 723 O O . ALA A 1 90 ? 16.033 14.605 9.333 1.00 79.44 90 ALA A O 1
ATOM 724 N N . GLY A 1 91 ? 16.809 16.115 10.796 1.00 85.44 91 GLY A N 1
ATOM 725 C CA . GLY A 1 91 ? 18.216 15.926 10.434 1.00 85.44 91 GLY A CA 1
ATOM 726 C C . GLY A 1 91 ? 18.738 14.504 10.677 1.00 85.44 91 GLY A C 1
ATOM 727 O O . GLY A 1 91 ? 19.671 14.071 9.996 1.00 85.44 91 GLY A O 1
ATOM 728 N N . PHE A 1 92 ? 18.126 13.748 11.594 1.00 90.19 92 PHE A N 1
ATOM 729 C CA . PHE A 1 92 ? 18.518 12.368 11.874 1.00 90.19 92 PHE A CA 1
ATOM 730 C C . PHE A 1 92 ? 18.252 11.446 10.678 1.00 90.19 92 PHE A C 1
ATOM 732 O O . PHE A 1 92 ? 19.172 10.800 10.174 1.00 90.19 92 PHE A O 1
ATOM 739 N N . GLU A 1 93 ? 17.023 11.431 10.163 1.00 89.25 93 GLU A N 1
ATOM 740 C CA . GLU A 1 93 ? 16.638 10.578 9.037 1.00 89.25 93 GLU A CA 1
ATOM 741 C C . GLU A 1 93 ? 17.349 10.997 7.743 1.00 89.25 93 GLU A C 1
ATOM 743 O O . GLU A 1 93 ? 17.629 10.165 6.875 1.00 89.25 93 GLU A O 1
ATOM 748 N N . GLY A 1 94 ? 17.658 12.292 7.609 1.00 85.19 94 GLY A N 1
ATOM 749 C CA . GLY A 1 94 ? 18.423 12.832 6.485 1.00 85.19 94 GLY A CA 1
ATOM 750 C C . GLY A 1 94 ? 19.880 12.359 6.460 1.00 85.19 94 GLY A C 1
ATOM 751 O O . GLY A 1 94 ? 20.384 12.009 5.392 1.00 85.19 94 GLY A O 1
ATOM 752 N N . SER A 1 95 ? 20.537 12.316 7.622 1.00 90.06 95 SER A N 1
ATOM 753 C CA . SER A 1 95 ? 21.960 11.962 7.744 1.00 90.06 95 SER A CA 1
ATOM 754 C C . SER A 1 95 ? 22.215 10.454 7.798 1.00 90.06 95 SER A C 1
ATOM 756 O O . SER A 1 95 ? 23.196 9.985 7.229 1.00 90.06 95 SER A O 1
ATOM 758 N N . THR A 1 96 ? 21.332 9.684 8.438 1.00 92.25 96 THR A N 1
ATOM 759 C CA . THR A 1 96 ? 21.571 8.253 8.710 1.00 92.25 96 THR A CA 1
ATOM 760 C C . THR A 1 96 ? 20.826 7.305 7.779 1.00 92.25 96 THR A C 1
ATOM 762 O O . THR A 1 96 ? 21.176 6.130 7.706 1.00 92.25 96 THR A O 1
ATOM 765 N N . ARG A 1 97 ? 19.782 7.783 7.082 1.00 88.81 97 ARG A N 1
ATOM 766 C CA . ARG A 1 97 ? 18.811 6.936 6.358 1.00 88.81 97 ARG A CA 1
ATOM 767 C C . ARG A 1 97 ? 18.111 5.895 7.245 1.00 88.81 97 ARG A C 1
ATOM 769 O O . ARG A 1 97 ? 17.500 4.967 6.720 1.00 88.81 97 ARG A O 1
ATOM 776 N N . ILE A 1 98 ? 18.168 6.057 8.566 1.00 88.50 98 ILE A N 1
ATOM 777 C CA . ILE A 1 98 ? 17.367 5.287 9.514 1.00 88.50 98 ILE A CA 1
ATOM 778 C C . ILE A 1 98 ? 16.014 5.983 9.626 1.00 88.50 98 ILE A C 1
ATOM 780 O O . ILE A 1 98 ? 15.954 7.196 9.815 1.00 88.50 98 ILE A O 1
ATOM 784 N N . TYR A 1 99 ? 14.933 5.218 9.493 1.00 86.75 99 TYR A N 1
ATOM 785 C CA . TYR A 1 99 ? 13.564 5.720 9.588 1.00 86.75 99 TYR A CA 1
ATOM 786 C C . TYR A 1 99 ? 12.865 5.069 10.773 1.00 86.75 99 TYR A C 1
ATOM 788 O O . TYR A 1 99 ? 12.909 3.849 10.928 1.00 86.75 99 TYR A O 1
ATOM 796 N N . LEU A 1 100 ? 12.230 5.893 11.602 1.00 84.00 100 LEU A N 1
ATOM 797 C CA . LEU A 1 100 ? 11.484 5.450 12.770 1.00 84.00 100 LEU A CA 1
ATOM 798 C C . LEU A 1 100 ? 9.988 5.583 12.487 1.00 84.00 100 LEU A C 1
ATOM 800 O O . LEU A 1 100 ? 9.499 6.673 12.192 1.00 84.00 100 LEU A O 1
ATOM 804 N N . ASN A 1 101 ? 9.272 4.468 12.602 1.00 85.94 101 ASN A N 1
ATOM 805 C CA . ASN A 1 101 ? 7.815 4.448 12.630 1.00 85.94 101 ASN A CA 1
ATOM 806 C C . ASN A 1 101 ? 7.383 4.113 14.056 1.00 85.94 101 ASN A C 1
ATOM 808 O O . ASN A 1 101 ? 7.745 3.060 14.576 1.00 85.94 101 ASN A O 1
ATOM 812 N N . SER A 1 102 ? 6.608 4.999 14.678 1.00 86.00 102 SER A N 1
ATOM 813 C CA . SER A 1 102 ? 6.146 4.820 16.062 1.00 86.00 102 SER A CA 1
ATOM 814 C C . SER A 1 102 ? 5.020 3.793 16.210 1.00 86.00 102 SER A C 1
ATOM 816 O O . SER A 1 102 ? 4.684 3.424 17.328 1.00 86.00 102 SER A O 1
ATOM 818 N N . VAL A 1 103 ? 4.430 3.351 15.096 1.00 89.75 103 VAL A N 1
ATOM 819 C CA . VAL A 1 103 ? 3.378 2.329 15.059 1.00 89.75 103 VAL A CA 1
ATOM 820 C C . VAL A 1 103 ? 3.891 1.163 14.236 1.00 89.75 103 VAL A C 1
ATOM 822 O O . VAL A 1 103 ? 4.376 1.350 13.114 1.00 89.75 103 VAL A O 1
ATOM 825 N N . ASP A 1 104 ? 3.803 -0.032 14.804 1.00 90.56 104 ASP A N 1
ATOM 826 C CA . ASP A 1 104 ? 4.183 -1.257 14.125 1.00 90.56 104 ASP A CA 1
ATOM 827 C C . ASP A 1 104 ? 3.100 -1.701 13.110 1.00 90.56 104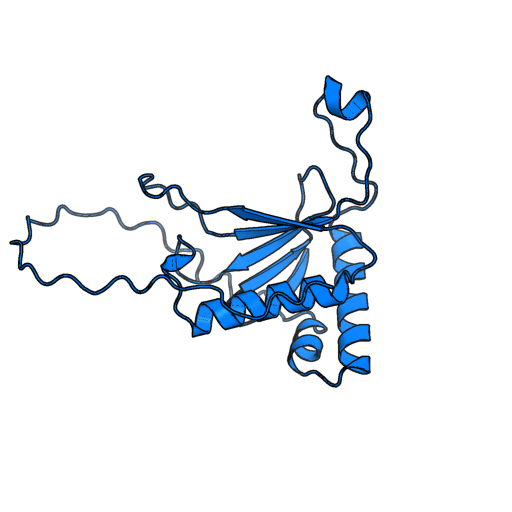 ASP A C 1
ATOM 829 O O . ASP A 1 104 ? 1.934 -1.304 13.205 1.00 90.56 104 ASP A O 1
ATOM 833 N N . PRO A 1 105 ? 3.452 -2.546 12.127 1.00 91.38 105 PRO A N 1
ATOM 834 C CA . PRO A 1 105 ? 2.512 -2.989 11.099 1.00 91.38 105 PRO A CA 1
ATOM 835 C C . PRO A 1 105 ? 1.307 -3.786 11.623 1.00 91.38 105 PRO A C 1
ATOM 837 O O . PRO A 1 105 ? 0.295 -3.869 10.930 1.00 91.38 105 PRO A O 1
ATOM 840 N N . TRP A 1 106 ? 1.387 -4.412 12.801 1.00 92.19 106 TRP A N 1
ATOM 841 C CA . TRP A 1 106 ? 0.260 -5.154 13.367 1.00 92.19 106 TRP A CA 1
ATOM 842 C C . TRP A 1 106 ? -0.776 -4.192 13.927 1.00 92.19 106 TRP A C 1
ATOM 844 O O . TRP A 1 106 ? -1.936 -4.274 13.526 1.00 92.19 106 TRP A O 1
ATOM 854 N N . THR A 1 107 ? -0.332 -3.237 14.746 1.00 93.50 107 THR A N 1
ATOM 855 C CA . THR A 1 107 ? -1.183 -2.173 15.291 1.00 93.50 107 THR A CA 1
ATOM 856 C C . THR A 1 107 ? -1.859 -1.383 14.169 1.00 93.50 107 THR A C 1
ATOM 858 O O . THR A 1 107 ? -3.080 -1.245 14.170 1.00 93.50 107 THR A O 1
ATOM 861 N N . LEU A 1 108 ? -1.105 -0.981 13.137 1.00 92.94 108 LEU A N 1
ATOM 862 C CA . LEU A 1 108 ? -1.671 -0.315 11.957 1.00 92.94 108 LEU A CA 1
ATOM 863 C C . LEU A 1 108 ? -2.738 -1.178 11.261 1.00 92.94 108 LEU A C 1
ATOM 865 O O . LEU A 1 108 ? -3.771 -0.674 10.827 1.00 92.94 108 LEU A O 1
ATOM 869 N N . GLY A 1 109 ? -2.497 -2.484 11.127 1.00 93.06 109 GLY A N 1
ATOM 870 C CA . GLY A 1 109 ? -3.456 -3.401 10.516 1.00 93.06 109 GLY A CA 1
ATOM 871 C C . GLY A 1 109 ? -4.775 -3.480 11.289 1.00 93.06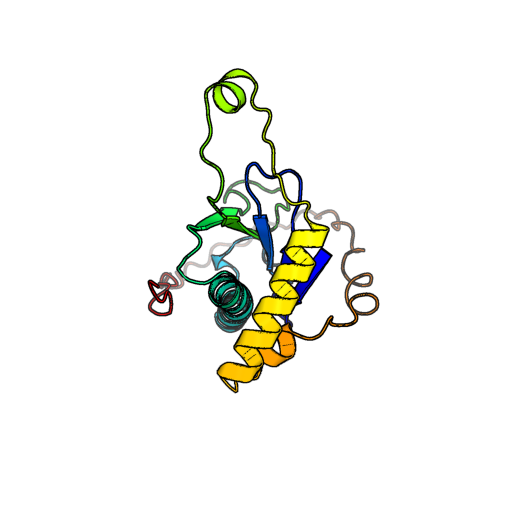 109 GLY A C 1
ATOM 872 O O . GLY A 1 109 ? -5.842 -3.406 10.677 1.00 93.06 109 GLY A O 1
ATOM 873 N N . ASP A 1 110 ? -4.706 -3.596 12.615 1.00 93.12 110 ASP A N 1
ATOM 874 C CA . ASP A 1 110 ? -5.886 -3.686 13.482 1.00 93.12 110 ASP A CA 1
ATOM 875 C C . ASP A 1 110 ? -6.679 -2.362 13.516 1.00 93.12 110 ASP A C 1
ATOM 877 O O . ASP A 1 110 ? -7.916 -2.374 13.463 1.00 93.12 110 ASP A O 1
ATOM 881 N N . GLU A 1 111 ? -5.990 -1.214 13.505 1.00 92.62 111 GLU A N 1
ATOM 882 C CA . GLU A 1 111 ? -6.609 0.112 13.354 1.00 92.62 111 GLU A CA 1
ATOM 883 C C . GLU A 1 111 ? -7.378 0.225 12.030 1.00 92.62 111 GLU A C 1
ATOM 885 O O . GLU A 1 111 ? -8.548 0.612 12.012 1.00 92.62 111 GLU A O 1
ATOM 890 N N . MET A 1 112 ? -6.765 -0.187 10.916 1.00 93.12 112 MET A N 1
ATOM 891 C CA . MET A 1 112 ? -7.396 -0.126 9.595 1.00 93.12 112 MET A CA 1
ATOM 892 C C . MET A 1 112 ? -8.641 -1.013 9.486 1.00 93.12 112 MET A C 1
ATOM 894 O O . MET A 1 112 ? -9.646 -0.585 8.916 1.00 93.12 112 MET A O 1
ATOM 898 N N . VAL A 1 113 ? -8.608 -2.227 10.046 1.00 91.00 113 VAL A N 1
ATOM 899 C CA . VAL A 1 113 ? -9.780 -3.122 10.085 1.00 91.00 113 VAL A CA 1
ATOM 900 C C . VAL A 1 113 ? -10.917 -2.493 10.893 1.00 91.00 113 VAL A C 1
ATOM 902 O O . VAL A 1 113 ? -12.077 -2.540 10.474 1.00 91.00 113 VAL A O 1
ATOM 905 N N . THR A 1 114 ? -10.591 -1.858 12.021 1.00 91.50 114 THR A N 1
ATOM 906 C CA . THR A 1 114 ? -11.573 -1.159 12.861 1.00 91.50 114 THR A CA 1
ATOM 907 C C . THR A 1 114 ? -12.237 -0.014 12.094 1.00 91.50 114 THR A C 1
ATOM 909 O O . THR A 1 114 ? -13.467 0.027 11.995 1.00 91.50 114 THR A O 1
ATOM 912 N N . LEU A 1 115 ? -11.436 0.855 11.467 1.00 90.81 115 LEU A N 1
ATOM 913 C CA . LEU A 1 115 ? -11.917 1.990 10.673 1.00 90.81 115 LEU A CA 1
ATOM 914 C C . LEU A 1 115 ? -12.796 1.542 9.498 1.00 90.81 115 LEU A C 1
ATOM 916 O O . LEU A 1 115 ? -13.860 2.117 9.264 1.00 90.81 115 LEU A O 1
ATOM 920 N N . LEU A 1 116 ? -12.407 0.482 8.783 1.00 88.94 116 LEU A N 1
ATOM 921 C CA . LEU A 1 116 ? -13.221 -0.097 7.707 1.00 88.94 116 LEU A CA 1
ATOM 922 C C . LEU A 1 116 ? -14.591 -0.558 8.217 1.00 88.94 116 LEU A C 1
ATOM 924 O O . LEU A 1 116 ? -15.613 -0.247 7.600 1.00 88.94 116 LEU A O 1
ATOM 928 N N . GLY A 1 117 ? -14.630 -1.239 9.366 1.00 83.88 117 GLY A N 1
ATOM 929 C CA . GLY A 1 117 ? -15.875 -1.678 9.995 1.00 83.88 117 GLY A CA 1
ATOM 930 C C . GLY A 1 117 ? -16.804 -0.517 10.367 1.00 83.88 117 GLY A C 1
ATOM 931 O O . GLY A 1 117 ? -18.018 -0.609 10.182 1.00 83.88 117 GLY A O 1
ATOM 932 N N . GLU A 1 118 ? -16.256 0.598 10.847 1.00 87.06 118 GLU A N 1
ATOM 933 C CA . GLU A 1 118 ? -17.027 1.812 11.148 1.00 87.06 118 GLU A CA 1
ATOM 934 C C . GLU A 1 118 ? -17.587 2.479 9.884 1.00 87.06 118 GLU A C 1
ATOM 936 O O . GLU A 1 118 ? -18.768 2.851 9.838 1.00 87.06 118 GLU A O 1
ATOM 941 N N . LYS A 1 119 ? -16.774 2.587 8.822 1.00 83.44 119 LYS A N 1
ATOM 942 C CA . LYS A 1 119 ? -17.219 3.139 7.532 1.00 83.44 119 LYS A CA 1
ATOM 943 C C . LYS A 1 119 ? -18.306 2.275 6.895 1.00 83.44 119 LYS A C 1
ATOM 945 O O . LYS A 1 119 ? -19.290 2.826 6.403 1.00 83.44 119 LYS A O 1
ATOM 950 N N . ALA A 1 120 ? -18.176 0.950 6.964 1.00 78.62 120 ALA A N 1
ATOM 951 C CA . ALA A 1 120 ? -19.168 0.011 6.442 1.00 78.62 120 ALA A CA 1
ATOM 952 C C . ALA A 1 120 ? -20.549 0.205 7.086 1.00 78.62 120 ALA A C 1
ATOM 954 O O . ALA A 1 120 ? -21.556 0.292 6.383 1.00 78.62 120 ALA A O 1
ATOM 955 N N . ARG A 1 121 ? -20.594 0.350 8.420 1.00 75.56 121 ARG A N 1
ATOM 956 C CA . ARG A 1 121 ? -21.843 0.596 9.166 1.00 75.56 121 ARG A CA 1
ATOM 957 C C . ARG A 1 121 ? -22.486 1.930 8.799 1.00 75.56 121 ARG A C 1
ATOM 959 O O . ARG A 1 121 ? -23.705 2.019 8.731 1.00 75.56 121 ARG A O 1
ATOM 966 N N . THR A 1 122 ? -21.671 2.954 8.557 1.00 75.00 122 THR A N 1
ATOM 967 C CA . THR A 1 122 ? -22.156 4.311 8.266 1.00 75.00 122 THR A CA 1
ATOM 968 C C . THR A 1 122 ? -22.677 4.447 6.834 1.00 75.00 122 THR A C 1
ATOM 970 O O . THR A 1 122 ? -23.624 5.188 6.592 1.00 75.00 122 THR A O 1
ATOM 973 N N . ARG A 1 123 ? -22.060 3.750 5.871 1.00 66.75 123 ARG A N 1
ATOM 974 C CA . ARG A 1 123 ? -22.324 3.945 4.436 1.00 66.75 123 ARG A CA 1
ATOM 975 C C . ARG A 1 123 ? -23.299 2.930 3.830 1.00 66.75 123 ARG A C 1
ATOM 977 O O . ARG A 1 123 ? -23.639 3.068 2.658 1.00 66.75 123 ARG A O 1
ATOM 984 N N . SER A 1 124 ? -23.742 1.924 4.595 1.00 59.62 124 SER A N 1
ATOM 985 C CA . SER A 1 124 ? -24.521 0.775 4.087 1.00 59.62 124 SER A CA 1
ATOM 986 C C . SER A 1 124 ? -23.908 0.159 2.816 1.00 59.62 124 SER A C 1
ATOM 988 O O . SER A 1 124 ? -24.617 -0.235 1.897 1.00 59.62 124 SER A O 1
ATOM 990 N N . ASP A 1 125 ? -22.575 0.133 2.741 1.00 58.97 125 ASP A N 1
ATOM 991 C CA . ASP A 1 125 ? -21.819 -0.267 1.553 1.00 58.97 125 ASP A CA 1
ATOM 992 C C . ASP A 1 125 ? -21.297 -1.699 1.728 1.00 58.97 125 ASP A C 1
ATOM 994 O O . ASP A 1 125 ? -20.504 -1.985 2.632 1.00 58.97 125 ASP A O 1
ATOM 998 N N . SER A 1 126 ? -21.752 -2.606 0.861 1.00 54.41 126 SER A N 1
ATOM 999 C CA . SER A 1 126 ? -21.389 -4.025 0.898 1.00 54.41 126 SER A CA 1
ATOM 1000 C C . SER A 1 126 ? -19.903 -4.279 0.636 1.00 54.41 126 SER A C 1
ATOM 1002 O O . SER A 1 126 ? -19.361 -5.252 1.161 1.00 54.41 126 SER A O 1
ATOM 1004 N N . THR A 1 127 ? -19.226 -3.412 -0.124 1.00 52.41 127 THR A N 1
ATOM 1005 C CA . THR A 1 127 ? -17.792 -3.541 -0.429 1.00 52.41 127 THR A CA 1
ATOM 1006 C C . THR A 1 127 ? -16.951 -3.233 0.809 1.00 52.41 127 THR A C 1
ATOM 1008 O O . THR A 1 127 ? -16.024 -3.972 1.142 1.00 52.41 127 THR A O 1
ATOM 1011 N N . LEU A 1 128 ? -17.337 -2.204 1.569 1.00 56.84 128 LEU A N 1
ATOM 1012 C CA . LEU A 1 128 ? -16.739 -1.901 2.874 1.00 56.84 128 LEU A CA 1
ATOM 1013 C C . LEU A 1 128 ? -17.088 -2.971 3.923 1.00 56.84 128 LEU A C 1
ATOM 1015 O O . LEU A 1 128 ? -16.267 -3.286 4.782 1.00 56.84 128 LEU A O 1
ATOM 1019 N N . ALA A 1 129 ? -18.283 -3.566 3.845 1.00 48.91 129 ALA A N 1
ATOM 1020 C CA . ALA A 1 129 ? -18.706 -4.627 4.758 1.00 48.91 129 ALA A CA 1
ATOM 1021 C C . ALA A 1 129 ? -17.916 -5.935 4.560 1.00 48.91 129 ALA A C 1
ATOM 1023 O O . ALA A 1 129 ? -17.513 -6.553 5.546 1.00 48.91 129 ALA A O 1
ATOM 1024 N N . ALA A 1 130 ? -17.636 -6.326 3.310 1.00 51.03 130 ALA A N 1
ATOM 1025 C CA . ALA A 1 130 ? -16.777 -7.471 2.995 1.00 51.03 130 ALA A CA 1
ATOM 1026 C C . ALA A 1 130 ? -15.312 -7.232 3.413 1.00 51.03 130 ALA A C 1
ATOM 1028 O O . ALA A 1 130 ? -14.634 -8.160 3.849 1.00 51.03 130 ALA A O 1
ATOM 1029 N N . ALA A 1 131 ? -14.847 -5.979 3.352 1.00 52.53 131 ALA A N 1
ATOM 1030 C CA . ALA A 1 131 ? -13.520 -5.569 3.809 1.00 52.53 131 ALA A CA 1
ATOM 1031 C C . ALA A 1 131 ? -13.343 -5.590 5.342 1.00 52.53 131 ALA A C 1
ATOM 1033 O O . ALA A 1 131 ? -12.217 -5.681 5.820 1.00 52.53 131 ALA A O 1
ATOM 1034 N N . GLY A 1 132 ? -14.435 -5.511 6.113 1.00 47.06 132 GLY A N 1
ATOM 1035 C CA . GLY A 1 132 ? -14.419 -5.545 7.582 1.00 47.06 132 GLY A CA 1
ATOM 1036 C C . GLY A 1 132 ? -14.369 -6.951 8.197 1.00 47.06 132 GLY A C 1
ATOM 1037 O O . GLY A 1 132 ? -14.237 -7.081 9.414 1.00 47.06 132 GLY A O 1
ATOM 1038 N N . GLN A 1 133 ? -14.477 -8.013 7.391 1.00 46.97 133 GLN A N 1
ATOM 1039 C CA . GLN A 1 133 ? -14.270 -9.387 7.850 1.00 46.97 133 GLN A CA 1
ATOM 1040 C C . GLN A 1 133 ? -12.835 -9.821 7.543 1.00 46.97 133 GLN A C 1
ATOM 1042 O O . GLN A 1 133 ? -12.386 -9.748 6.401 1.00 46.97 133 GLN A O 1
ATOM 1047 N N . ARG A 1 134 ? -12.118 -10.342 8.551 1.00 47.72 134 ARG A N 1
ATOM 1048 C CA . ARG A 1 134 ? -10.894 -11.130 8.326 1.00 47.72 134 ARG A CA 1
ATOM 1049 C C . ARG A 1 134 ? -11.267 -12.317 7.431 1.00 47.72 134 ARG A C 1
ATOM 1051 O O . ARG A 1 134 ? -11.757 -13.328 7.925 1.00 47.72 134 ARG A O 1
ATOM 1058 N N . ILE A 1 135 ? -11.074 -12.194 6.119 1.00 45.72 135 ILE A N 1
ATOM 1059 C CA . ILE A 1 135 ? -11.329 -13.294 5.184 1.00 45.72 135 ILE A CA 1
ATOM 1060 C C . ILE A 1 135 ? -10.372 -14.447 5.556 1.00 45.72 135 ILE A C 1
ATOM 1062 O O . ILE A 1 135 ? -9.171 -14.196 5.707 1.00 45.72 135 ILE A O 1
ATOM 1066 N N . PRO A 1 136 ? -10.841 -15.700 5.725 1.00 38.84 136 PRO A N 1
ATOM 1067 C CA . PRO A 1 136 ? -9.965 -16.838 6.000 1.00 38.84 136 PRO A CA 1
ATOM 1068 C C . PRO A 1 136 ? -9.014 -17.080 4.813 1.00 38.84 136 PRO A C 1
ATOM 1070 O O . PRO A 1 136 ? -9.382 -17.644 3.788 1.00 38.84 136 PRO A O 1
ATOM 1073 N N . PHE A 1 137 ? -7.778 -16.598 4.936 1.00 43.41 137 PHE A N 1
ATOM 1074 C CA . PHE A 1 137 ? -6.785 -16.533 3.855 1.00 43.41 137 PHE A CA 1
ATOM 1075 C C . PHE A 1 137 ? -6.073 -17.870 3.562 1.00 43.41 137 PHE A C 1
ATOM 1077 O O . PHE A 1 137 ? -5.512 -18.047 2.481 1.00 43.41 137 PHE A O 1
ATOM 1084 N N . ALA A 1 138 ? -6.081 -18.825 4.496 1.00 34.72 138 ALA A N 1
ATOM 1085 C CA . ALA A 1 138 ? -5.180 -19.979 4.434 1.00 34.72 138 ALA A CA 1
ATOM 1086 C C . ALA A 1 138 ? -5.435 -20.932 3.246 1.00 34.72 138 ALA A C 1
ATOM 1088 O O . ALA A 1 138 ? -4.478 -21.459 2.681 1.00 34.72 138 ALA A O 1
ATOM 1089 N N . GLU A 1 139 ? -6.684 -21.133 2.816 1.00 32.34 139 GLU A N 1
ATOM 1090 C CA . GLU A 1 139 ? -6.993 -22.209 1.858 1.00 32.34 139 GLU A CA 1
ATOM 1091 C C . GLU A 1 139 ? -6.869 -21.809 0.379 1.00 32.34 139 GLU A C 1
ATOM 1093 O O . GLU A 1 139 ? -6.576 -22.651 -0.468 1.00 32.34 139 GLU A O 1
ATOM 1098 N N . ARG A 1 140 ? -7.033 -20.526 0.030 1.00 41.53 140 ARG A N 1
ATOM 1099 C CA . ARG A 1 140 ? -7.133 -20.107 -1.384 1.00 41.53 140 ARG A CA 1
ATOM 1100 C C . ARG A 1 140 ? -5.785 -19.762 -2.033 1.00 41.53 140 ARG A C 1
ATOM 1102 O O . ARG A 1 140 ? -5.682 -19.766 -3.260 1.00 41.53 140 ARG A O 1
ATOM 1109 N N . PHE A 1 141 ? -4.753 -19.454 -1.241 1.00 39.06 141 PHE A N 1
ATOM 1110 C CA . PHE A 1 141 ? -3.541 -18.784 -1.740 1.00 39.06 141 PHE A CA 1
ATOM 1111 C C . PHE A 1 141 ? -2.307 -19.695 -1.878 1.00 39.06 141 PHE A C 1
ATOM 1113 O O . PHE A 1 141 ? -1.578 -19.592 -2.867 1.00 39.06 141 PHE A O 1
ATOM 1120 N N . LEU A 1 142 ? -2.091 -20.650 -0.963 1.00 39.38 142 LEU A N 1
ATOM 11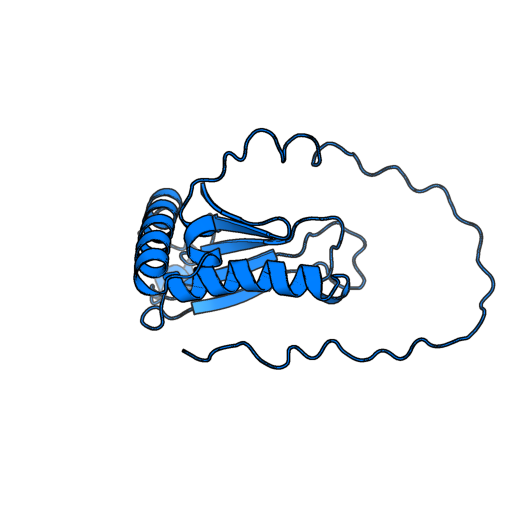21 C CA . LEU A 1 142 ? -0.893 -21.510 -0.991 1.00 39.38 142 LEU A CA 1
ATOM 1122 C C . LEU A 1 142 ? -0.832 -22.446 -2.213 1.00 39.38 142 LEU A C 1
ATOM 1124 O O . LEU A 1 142 ? 0.258 -22.811 -2.648 1.00 39.38 142 LEU A O 1
ATOM 1128 N N . GLY A 1 143 ? -1.969 -22.762 -2.840 1.00 29.92 143 GLY A N 1
ATOM 1129 C CA . GLY A 1 143 ? -2.013 -23.600 -4.044 1.00 29.92 143 GLY A CA 1
ATOM 1130 C C . GLY A 1 143 ? -1.508 -22.933 -5.335 1.00 29.92 143 GLY A C 1
ATOM 1131 O O . GLY A 1 143 ? -1.228 -23.635 -6.304 1.00 29.92 143 GLY A O 1
ATOM 1132 N N . ARG A 1 144 ? -1.382 -21.594 -5.388 1.00 38.47 144 ARG A N 1
ATOM 1133 C CA . ARG A 1 144 ? -1.063 -20.850 -6.632 1.00 38.47 144 ARG A CA 1
ATOM 1134 C C . ARG A 1 144 ? 0.339 -20.243 -6.696 1.00 38.47 144 ARG A C 1
ATOM 1136 O O . ARG A 1 144 ? 0.790 -19.922 -7.792 1.00 38.47 144 ARG A O 1
ATOM 1143 N N . ILE A 1 145 ? 1.037 -20.103 -5.568 1.00 37.50 145 ILE A N 1
ATOM 1144 C CA . ILE A 1 145 ? 2.411 -19.562 -5.531 1.00 37.50 145 ILE A CA 1
ATOM 1145 C C . ILE A 1 145 ? 3.446 -20.630 -5.951 1.00 37.50 145 ILE A C 1
ATOM 1147 O O . ILE A 1 145 ? 4.549 -20.299 -6.372 1.00 37.50 145 ILE A O 1
ATOM 1151 N N . ALA A 1 146 ? 3.082 -21.916 -5.919 1.00 29.80 146 ALA A N 1
ATOM 1152 C CA . ALA A 1 146 ? 3.982 -23.042 -6.176 1.00 29.80 146 ALA A CA 1
ATOM 1153 C C . ALA A 1 146 ? 4.052 -23.494 -7.654 1.00 29.80 146 ALA A C 1
ATOM 1155 O O . ALA A 1 146 ? 4.035 -24.692 -7.936 1.00 29.80 146 ALA A O 1
ATOM 1156 N N . ARG A 1 147 ? 4.154 -22.573 -8.624 1.00 29.39 147 ARG A N 1
ATOM 1157 C CA . ARG A 1 147 ? 4.605 -22.941 -9.982 1.00 29.39 147 ARG A CA 1
ATOM 1158 C C . ARG A 1 147 ? 5.969 -22.310 -10.260 1.00 29.39 147 ARG A C 1
ATOM 1160 O O . ARG A 1 147 ? 6.019 -21.099 -10.472 1.00 29.39 147 ARG A O 1
ATOM 1167 N N . PRO A 1 148 ? 7.071 -23.085 -10.273 1.00 32.44 148 PRO A N 1
ATOM 1168 C CA . PRO A 1 148 ? 8.342 -22.559 -10.743 1.00 32.44 148 PRO A CA 1
ATOM 1169 C C . PRO A 1 148 ? 8.216 -22.204 -12.228 1.00 32.44 148 PRO A C 1
ATOM 1171 O O . PRO A 1 148 ? 7.502 -22.874 -12.983 1.00 32.44 148 PRO A O 1
ATOM 1174 N N . ALA A 1 149 ? 8.896 -21.129 -12.631 1.00 38.31 149 ALA A N 1
ATOM 1175 C CA . ALA A 1 149 ? 9.004 -20.706 -14.018 1.00 38.31 149 ALA A CA 1
ATOM 1176 C C . ALA A 1 149 ? 9.447 -21.896 -14.882 1.00 38.31 149 ALA A C 1
ATOM 1178 O O . ALA A 1 149 ? 10.520 -22.467 -14.682 1.00 38.31 149 ALA A O 1
ATOM 1179 N N . ARG A 1 150 ? 8.596 -22.312 -15.823 1.00 33.12 150 ARG A N 1
ATOM 1180 C CA . ARG A 1 150 ? 8.962 -23.334 -16.801 1.00 33.12 150 ARG A CA 1
ATOM 1181 C C . ARG A 1 150 ? 9.951 -22.689 -17.769 1.00 33.12 150 ARG A C 1
ATOM 1183 O O . ARG A 1 150 ? 9.604 -21.699 -18.404 1.00 33.12 150 ARG A O 1
ATOM 1190 N N . ALA A 1 151 ? 11.156 -23.250 -17.851 1.00 38.69 151 ALA A N 1
ATOM 1191 C CA . ALA A 1 151 ? 12.174 -22.870 -18.823 1.00 38.69 151 ALA A CA 1
ATOM 1192 C C . ALA A 1 151 ? 11.563 -22.773 -20.232 1.00 38.69 151 ALA A C 1
ATOM 1194 O O . ALA A 1 151 ? 10.892 -23.700 -20.697 1.00 38.69 151 ALA A O 1
ATOM 1195 N N . THR A 1 152 ? 11.764 -21.633 -20.884 1.00 37.97 152 THR A N 1
ATOM 1196 C CA . THR A 1 152 ? 11.333 -21.363 -22.254 1.00 37.97 152 THR A CA 1
ATOM 1197 C C . THR A 1 152 ? 12.207 -22.152 -23.232 1.00 37.97 152 THR A C 1
ATOM 1199 O O . THR A 1 152 ? 13.424 -21.999 -23.275 1.00 37.97 152 THR A O 1
ATOM 1202 N N . ALA A 1 153 ? 11.580 -23.031 -24.016 1.00 34.16 153 ALA A N 1
ATOM 1203 C CA . ALA A 1 153 ? 12.177 -23.618 -25.216 1.00 34.16 153 ALA A CA 1
ATOM 1204 C C . ALA A 1 153 ? 12.159 -22.580 -26.362 1.00 34.16 153 ALA A C 1
ATOM 1206 O O . ALA A 1 153 ? 11.288 -21.707 -26.360 1.00 34.16 153 ALA A O 1
ATOM 1207 N N . PRO A 1 154 ? 13.075 -22.647 -27.347 1.00 35.97 154 PRO A N 1
ATOM 1208 C CA . PRO A 1 154 ? 13.197 -21.603 -28.360 1.00 35.97 154 PRO A CA 1
ATOM 1209 C C . PRO A 1 154 ? 12.041 -21.672 -29.367 1.00 35.97 154 PRO A C 1
ATOM 1211 O O . PRO A 1 154 ? 11.874 -22.664 -30.078 1.00 35.97 154 PRO A O 1
ATOM 1214 N N . THR A 1 155 ? 11.246 -20.605 -29.454 1.00 37.62 155 THR A N 1
ATOM 1215 C CA . THR A 1 155 ? 10.208 -20.443 -30.481 1.00 37.62 155 THR A CA 1
ATOM 1216 C C . THR A 1 155 ? 10.785 -19.805 -31.748 1.00 37.62 155 THR A C 1
ATOM 1218 O O . THR A 1 155 ? 11.422 -18.757 -31.710 1.00 37.62 155 THR A O 1
ATOM 1221 N N . LYS A 1 156 ? 10.547 -20.481 -32.875 1.00 29.78 156 LYS A N 1
ATOM 1222 C CA . LYS A 1 156 ? 10.852 -20.110 -34.270 1.00 29.78 156 LYS A CA 1
ATOM 1223 C C . LYS A 1 156 ? 10.273 -18.721 -34.633 1.00 29.78 156 LYS A C 1
ATOM 1225 O O . LYS A 1 156 ? 9.221 -18.378 -34.096 1.00 29.78 156 LYS A O 1
ATOM 1230 N N . PRO A 1 157 ? 10.886 -17.933 -35.544 1.00 31.52 157 PRO A N 1
ATOM 1231 C CA . PRO A 1 157 ? 10.407 -16.582 -35.839 1.00 31.52 157 PRO A CA 1
ATOM 1232 C C . PRO A 1 157 ? 9.047 -16.620 -36.546 1.00 31.52 157 PRO A C 1
ATOM 1234 O O . PRO A 1 157 ? 8.889 -17.287 -37.570 1.00 31.52 157 PRO A O 1
ATOM 1237 N N . ALA A 1 158 ? 8.068 -15.907 -35.988 1.00 35.66 158 ALA A N 1
ATOM 1238 C CA . ALA A 1 158 ? 6.767 -15.699 -36.607 1.00 35.66 158 ALA A CA 1
ATOM 1239 C C . ALA A 1 158 ? 6.853 -14.558 -37.631 1.00 35.66 158 ALA A C 1
ATOM 1241 O O . ALA A 1 158 ? 7.321 -13.460 -37.332 1.00 35.66 158 ALA A O 1
ATOM 1242 N N . THR A 1 159 ? 6.405 -14.851 -38.848 1.00 30.08 159 THR A N 1
ATOM 1243 C CA . THR A 1 159 ? 6.211 -13.913 -39.954 1.00 30.08 159 THR A CA 1
ATOM 1244 C C . THR A 1 159 ? 5.297 -12.758 -39.538 1.00 30.08 159 THR A C 1
ATOM 1246 O O . THR A 1 159 ? 4.211 -12.977 -39.005 1.00 30.08 159 THR A O 1
ATOM 1249 N N . VAL A 1 160 ? 5.747 -11.531 -39.807 1.00 33.09 160 VAL A N 1
ATOM 1250 C CA . VAL A 1 160 ? 5.013 -10.282 -39.578 1.00 33.09 160 VAL A CA 1
ATOM 1251 C C . VAL A 1 160 ? 3.788 -10.235 -40.494 1.00 33.09 160 VAL A C 1
ATOM 1253 O O . VAL A 1 160 ? 3.926 -10.154 -41.712 1.00 33.09 160 VAL A O 1
ATOM 1256 N N . LEU A 1 161 ? 2.593 -10.258 -39.904 1.00 29.70 161 LEU A N 1
ATOM 1257 C CA . LEU A 1 161 ? 1.373 -9.755 -40.531 1.00 29.70 161 LEU A CA 1
ATOM 1258 C C . LEU A 1 161 ? 0.996 -8.462 -39.809 1.00 29.70 161 LEU A C 1
ATOM 1260 O O . LEU A 1 161 ? 0.655 -8.456 -38.629 1.00 29.70 161 LEU A O 1
ATOM 1264 N N . SER A 1 162 ? 1.150 -7.361 -40.534 1.00 34.47 162 SER A N 1
ATOM 1265 C CA . SER A 1 162 ? 0.827 -6.005 -40.119 1.00 34.47 162 SER A CA 1
ATOM 1266 C C . SER A 1 162 ? -0.687 -5.810 -40.055 1.00 34.47 162 SER A C 1
ATOM 1268 O O . SER A 1 162 ? -1.342 -5.666 -41.085 1.00 34.47 162 SER A O 1
ATOM 1270 N N . THR A 1 163 ? -1.219 -5.740 -38.843 1.00 30.56 163 THR A N 1
ATOM 1271 C CA . THR A 1 163 ? -2.470 -5.039 -38.535 1.00 30.56 163 THR A CA 1
ATOM 1272 C C . THR A 1 163 ? -2.283 -4.419 -37.161 1.00 30.56 163 THR A C 1
ATOM 1274 O O . THR A 1 163 ? -2.209 -5.139 -36.169 1.00 30.56 163 THR A O 1
ATOM 1277 N N . GLU A 1 164 ? -2.121 -3.098 -37.121 1.00 28.23 164 GLU A N 1
ATOM 1278 C CA . GLU A 1 164 ? -2.009 -2.325 -35.884 1.00 28.23 164 GLU A CA 1
ATOM 1279 C C . GLU A 1 164 ? -3.332 -2.402 -35.104 1.00 28.23 164 GLU A C 1
ATOM 1281 O O . GLU A 1 164 ? -4.369 -2.000 -35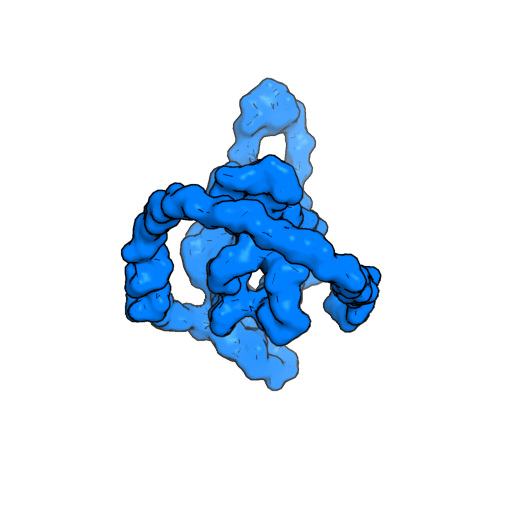.637 1.00 28.23 164 GLU A O 1
ATOM 1286 N N . PRO A 1 165 ? -3.352 -2.897 -33.853 1.00 33.03 165 PRO A N 1
ATOM 1287 C CA . PRO A 1 165 ? -4.472 -2.641 -32.966 1.00 33.03 165 PRO A CA 1
ATOM 1288 C C . PRO A 1 165 ? -4.334 -1.216 -32.419 1.00 33.03 165 PRO A C 1
ATOM 1290 O O . PRO A 1 165 ? -3.293 -0.849 -31.870 1.00 33.03 165 PRO A O 1
ATOM 1293 N N . SER A 1 166 ? -5.384 -0.407 -32.571 1.00 34.06 166 SER A N 1
ATOM 1294 C CA . SER A 1 166 ? -5.461 0.935 -31.999 1.00 34.06 166 SER A CA 1
ATOM 1295 C C . SER A 1 166 ? -5.242 0.869 -30.486 1.00 34.06 166 SER A C 1
ATOM 1297 O O . SER A 1 166 ? -6.072 0.339 -29.744 1.00 34.06 166 SER A O 1
ATOM 1299 N N . LEU A 1 167 ? -4.109 1.402 -30.032 1.00 33.97 167 LEU A N 1
ATOM 1300 C CA . LEU A 1 167 ? -3.833 1.676 -28.629 1.00 33.97 167 LEU A CA 1
ATOM 1301 C C . LEU A 1 167 ? -4.736 2.828 -28.187 1.00 33.97 167 LEU A C 1
ATOM 1303 O O . LEU A 1 167 ? -4.316 3.982 -28.194 1.00 33.97 167 LEU A O 1
ATOM 1307 N N . ASP A 1 168 ? -5.972 2.526 -27.802 1.00 31.95 168 ASP A N 1
ATOM 1308 C CA . ASP A 1 168 ? -6.712 3.446 -26.951 1.00 31.95 168 ASP A CA 1
ATOM 1309 C C . ASP A 1 168 ? -6.046 3.395 -25.570 1.00 31.95 168 ASP A C 1
ATOM 1311 O O . ASP A 1 168 ? -6.106 2.354 -24.902 1.00 31.95 168 ASP A O 1
ATOM 1315 N N . PRO A 1 169 ? -5.367 4.465 -25.114 1.00 33.97 169 PRO A N 1
ATOM 1316 C CA . PRO A 1 169 ? -4.816 4.477 -23.773 1.00 33.97 169 PRO A CA 1
ATOM 1317 C C . PRO A 1 169 ? -5.972 4.265 -22.796 1.00 33.97 169 PRO A C 1
ATOM 1319 O O . PRO A 1 169 ? -7.001 4.940 -22.884 1.00 33.97 169 PRO A O 1
ATOM 1322 N N . ILE A 1 170 ? -5.813 3.335 -21.849 1.00 40.62 170 ILE A N 1
ATOM 1323 C CA . ILE A 1 170 ? -6.703 3.237 -20.691 1.00 40.62 170 ILE A CA 1
ATOM 1324 C C . ILE A 1 170 ? -6.537 4.549 -19.921 1.00 40.62 170 ILE A C 1
ATOM 1326 O O . ILE A 1 170 ? -5.681 4.696 -19.051 1.00 40.62 170 ILE A O 1
ATOM 1330 N N . THR A 1 171 ? -7.325 5.555 -20.288 1.00 34.97 171 THR A N 1
ATOM 1331 C CA . THR A 1 171 ? -7.422 6.783 -19.523 1.00 34.97 171 THR A CA 1
ATOM 1332 C C . THR A 1 171 ? -8.161 6.425 -18.247 1.00 34.97 171 THR A C 1
ATOM 1334 O O . THR A 1 171 ? -9.339 6.063 -18.302 1.00 34.97 171 THR A O 1
ATOM 1337 N N . TRP A 1 172 ? -7.475 6.532 -17.112 1.00 41.81 172 TRP A N 1
ATOM 1338 C CA . TRP A 1 172 ? -8.051 6.506 -15.769 1.00 41.81 172 TRP A CA 1
ATOM 1339 C C . TRP A 1 172 ? -8.945 7.740 -15.573 1.00 41.81 172 TRP A C 1
ATOM 1341 O O . TRP A 1 172 ? -8.620 8.680 -14.852 1.00 41.81 172 TRP A O 1
ATOM 1351 N N . ARG A 1 173 ? -10.062 7.801 -16.301 1.00 32.72 173 ARG A N 1
ATOM 1352 C CA . ARG A 1 173 ? -11.069 8.847 -16.149 1.00 32.72 173 ARG A CA 1
ATOM 1353 C C . ARG A 1 173 ? -12.044 8.416 -15.062 1.00 32.72 173 ARG A C 1
ATOM 1355 O O . ARG A 1 173 ? -12.884 7.557 -15.287 1.00 32.72 173 ARG A O 1
ATOM 1362 N N . GLY A 1 174 ? -11.950 9.091 -13.918 1.00 33.53 174 GLY A N 1
ATOM 1363 C CA . GLY A 1 174 ? -13.105 9.359 -13.065 1.00 33.53 174 GLY A CA 1
ATOM 1364 C C . GLY A 1 174 ? -13.464 8.281 -12.049 1.00 33.53 174 GLY A C 1
ATOM 1365 O O . GLY A 1 174 ? -14.496 7.637 -12.184 1.00 33.53 174 GLY A O 1
ATOM 1366 N N . ARG A 1 175 ? -12.656 8.170 -10.988 1.00 31.17 175 ARG A N 1
ATOM 1367 C CA . ARG A 1 175 ? -13.132 8.001 -9.595 1.00 31.17 175 ARG A CA 1
ATOM 1368 C C . ARG A 1 175 ? -12.047 8.257 -8.531 1.00 31.17 175 ARG A C 1
ATOM 1370 O O . ARG A 1 175 ? -12.224 7.874 -7.383 1.00 31.17 175 ARG A O 1
ATOM 1377 N N . CYS A 1 176 ? -10.973 8.986 -8.870 1.00 28.66 176 CYS A N 1
ATOM 1378 C CA . CYS A 1 176 ? -10.218 9.733 -7.861 1.00 28.66 176 CYS A CA 1
ATOM 1379 C C . CYS A 1 176 ? -11.143 10.820 -7.306 1.00 28.66 176 CYS A C 1
ATOM 1381 O O . CYS A 1 176 ? -11.206 11.931 -7.833 1.00 28.66 176 CYS A O 1
ATOM 1383 N N . CYS A 1 177 ? -11.903 10.488 -6.267 1.00 27.09 177 CYS A N 1
ATOM 1384 C CA . CYS A 1 177 ? -12.340 11.498 -5.326 1.00 27.09 177 CYS A CA 1
ATOM 1385 C C . CYS A 1 177 ? -11.063 12.096 -4.728 1.00 27.09 177 CYS A C 1
ATOM 1387 O O . CYS A 1 177 ? -10.427 11.483 -3.879 1.00 27.09 177 CYS A O 1
ATOM 1389 N N . LEU A 1 178 ? -10.684 13.278 -5.220 1.00 24.98 178 LEU A N 1
ATOM 1390 C CA . LEU A 1 178 ? -10.066 14.288 -4.371 1.00 24.98 178 LEU A CA 1
ATOM 1391 C C . LEU A 1 178 ? -10.945 14.378 -3.119 1.00 24.98 178 LEU A C 1
ATOM 1393 O O . LEU A 1 178 ? -12.089 14.830 -3.204 1.00 24.98 178 LEU A O 1
ATOM 1397 N N . VAL A 1 179 ? -10.440 13.848 -2.011 1.00 31.44 179 VAL A N 1
ATOM 1398 C CA . VAL A 1 179 ? -10.923 14.161 -0.666 1.00 31.44 179 VAL A CA 1
ATOM 1399 C C . VAL A 1 179 ? -9.885 15.062 -0.027 1.00 31.44 179 VAL A C 1
ATOM 1401 O O . VAL A 1 179 ? -8.682 14.783 -0.238 1.00 31.44 179 VAL A O 1
#

Secondary structure (DSSP, 8-state):
-EEEE-SSEEEEEE-S-SSEEEEEEE-SS--SGGGS-HHHHHHHHHHHHHHHHHH-TTS-EEEEEE---TT--S----EEEEEE------HHHHHH-----SS-HHHHHHHHHHHHHHHHHHHT-HHHHHHTS----HHHHHHHH--PPPPPPPPPPPP--------------S-----

pLDDT: mean 73.62, std 24.96, range [24.98, 97.31]

Organism: NCBI:txid2051

Radius of gyration: 19.34 Å; chains: 1; bounding box: 46×40×57 Å

InterPro domains:
  IPR032576 Domain of unknown function DUF4921 [PF16268] (1-121)

Foldseek 3Di:
DWQFADPFWTWAFDDPDLARKIKIFTDDDDQDPVVDDPVSVVRSVLNVVLLDQLCDPVWDWDKDWDGDDPPDPDRHHIMIMIGTPPDDDDPVCVPPVDHDDPDDRVRVSVSSLVSLCVVCVVPVDVSSVNSNDPDPPPPPPPVPVPDDDDDDDDDDDDDDDDDDDDPPDPPPPDDPPPD

Sequence (179 aa):
MMILGNDYAVGFADFGHRYQTIAVWPLGPALLPWEYTREQVDGISDVLHALHCAVGPAVPTNEEWYHRPVDLDVPLRFRILLKQRTSTLAGFEGSTRIYLNSVDPWTLGDEMVTLLGEKARTRSDSTLAAAGQRIPFAERFLGRIARPARATAPTKPATVLSTEPSLDPITWRGRCCLV